Protein AF-A0A0F9XSN8-F1 (afdb_monomer)

Foldseek 3Di:
DDDDDDDDDDDDDDDDDPPPPPPPPDDDPPPDWDWFCFPPVGIDTQDDDDLFLVVLLCCQPQNDPPGGHVVVCCVPQNLNRQDDDPVSSVVVCVSSVLSVLSNVVLVVCCVVPVDDSVVSRVVLCQQCVSVVVLVSVCSVVVHDSNPPGDGD

Radius of gyration: 25.78 Å; Cα contacts (8 Å, |Δi|>4): 149; chains: 1; bounding box: 39×75×75 Å

Secondary structure (DSSP, 8-state):
----------------------TT-S--S-SSPEEE--STTSPEEEPPPPSSHHHHHHHHHT-BTTBPPHHHHHHHHTTTT--SSHHHHHHHHHHHHHHHHHHHHHHHHHHHH---HHHHHHHHHHHHTT-HHHHHHHHHHT--HHHHSPP-

Mean predicted aligned error: 11.47 Å

Solvent-accessible surface area (backbone atoms only — not comparable to full-atom values): 9335 Å² total; per-residue (Å²): 138,82,90,86,92,87,88,88,87,90,84,83,89,83,73,84,78,84,80,73,69,60,99,75,78,63,82,77,85,78,79,67,81,50,65,36,70,20,46,99,91,45,68,35,70,62,70,79,81,50,65,42,49,52,50,42,41,40,32,33,73,66,21,49,95,91,35,71,19,48,52,59,46,41,72,74,44,51,69,69,36,52,38,78,55,74,70,46,28,53,49,46,49,53,56,51,54,56,47,46,45,54,43,52,49,33,52,50,47,20,70,75,68,76,47,55,60,69,58,40,22,49,55,49,32,67,45,44,67,63,40,50,67,58,49,54,50,27,51,71,73,73,47,59,53,87,74,76,44,72,74,131

pLDDT: mean 82.53, std 19.73, range [34.22, 98.44]

Structure (mmCIF, N/CA/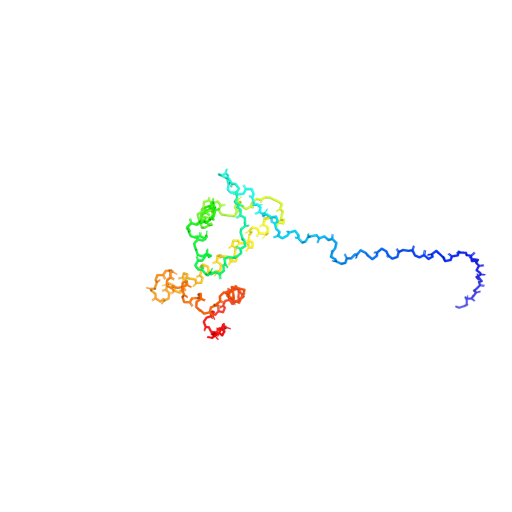C/O backbone):
data_AF-A0A0F9XSN8-F1
#
_entry.id   AF-A0A0F9XSN8-F1
#
loop_
_atom_site.group_PDB
_atom_site.id
_atom_site.type_symbol
_atom_site.label_atom_id
_atom_site.label_alt_id
_atom_site.label_comp_id
_atom_site.label_asym_id
_atom_site.label_entity_id
_atom_site.label_seq_id
_atom_site.pdbx_PDB_ins_code
_atom_site.Cartn_x
_atom_site.Cartn_y
_atom_site.Cartn_z
_atom_site.occupancy
_atom_site.B_iso_or_equiv
_atom_site.auth_seq_id
_atom_site.auth_comp_id
_atom_site.auth_asym_id
_atom_site.auth_atom_id
_atom_site.pdbx_PDB_model_num
ATOM 1 N N . THR A 1 1 ? -3.661 59.854 -38.737 1.00 43.47 1 THR A N 1
ATOM 2 C CA . THR A 1 1 ? -4.896 59.552 -39.508 1.00 43.47 1 THR A CA 1
ATOM 3 C C . THR A 1 1 ? -4.789 60.218 -40.868 1.00 43.47 1 THR A C 1
ATOM 5 O O . THR A 1 1 ? -4.143 61.261 -40.889 1.00 43.47 1 THR A O 1
ATOM 8 N N . PRO A 1 2 ? -5.369 59.700 -41.978 1.00 49.06 2 PRO A N 1
ATOM 9 C CA . PRO A 1 2 ? -6.271 58.535 -42.189 1.00 49.06 2 PRO A CA 1
ATOM 10 C C . PRO A 1 2 ? -5.622 57.457 -43.130 1.00 49.06 2 PRO A C 1
ATOM 12 O O . PRO A 1 2 ? -4.542 57.715 -43.641 1.00 49.06 2 PRO A O 1
ATOM 15 N N . ASN A 1 3 ? -6.014 56.179 -43.307 1.00 36.69 3 ASN A N 1
ATOM 16 C CA . ASN A 1 3 ? -7.279 55.435 -43.540 1.00 36.69 3 ASN A CA 1
ATOM 17 C C . ASN A 1 3 ? -7.945 55.818 -44.899 1.00 36.69 3 ASN A C 1
ATOM 19 O O . ASN A 1 3 ? -8.199 56.995 -45.103 1.00 36.69 3 ASN A O 1
ATOM 23 N N . ILE A 1 4 ? -8.194 54.944 -45.899 1.00 42.09 4 ILE A N 1
ATOM 24 C CA . ILE A 1 4 ? -9.335 53.995 -46.024 1.00 42.09 4 ILE A CA 1
ATOM 25 C C . ILE A 1 4 ? -9.316 53.289 -47.429 1.00 42.09 4 ILE A C 1
ATOM 27 O O . ILE A 1 4 ? -9.171 53.965 -48.439 1.00 42.09 4 ILE A O 1
ATOM 31 N N . THR A 1 5 ? -9.533 51.956 -47.446 1.00 41.06 5 THR A N 1
ATOM 32 C CA . THR A 1 5 ? -10.335 51.074 -48.364 1.00 41.06 5 THR A CA 1
ATOM 33 C C . THR A 1 5 ? -10.068 50.870 -49.876 1.00 41.06 5 THR A C 1
ATOM 35 O O . THR A 1 5 ? -10.154 51.803 -50.665 1.00 41.06 5 THR A O 1
ATOM 38 N N . SER A 1 6 ? -9.996 49.585 -50.299 1.00 34.22 6 SER A N 1
ATOM 39 C CA . SER A 1 6 ? -10.927 48.923 -51.265 1.00 34.22 6 SER A CA 1
ATOM 40 C C . SER A 1 6 ? -10.766 47.381 -51.322 1.00 34.22 6 SER A C 1
ATOM 42 O O . SER A 1 6 ? -9.661 46.859 -51.421 1.00 34.22 6 SER A O 1
ATOM 44 N N . THR A 1 7 ? -11.893 46.663 -51.218 1.00 38.47 7 THR A N 1
ATOM 45 C CA . THR A 1 7 ? -12.141 45.198 -51.332 1.00 38.47 7 THR A CA 1
ATOM 46 C C . THR A 1 7 ? -12.586 44.836 -52.778 1.00 38.47 7 THR A C 1
ATOM 48 O O . THR A 1 7 ? -12.593 45.742 -53.608 1.00 38.47 7 THR A O 1
ATOM 51 N N . PRO A 1 8 ? -13.159 43.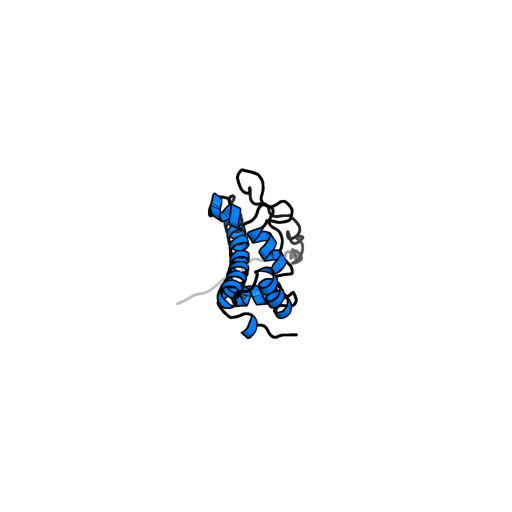651 -53.128 1.00 54.50 8 PRO A N 1
ATOM 52 C CA . PRO A 1 8 ? -12.887 42.220 -52.852 1.00 54.50 8 PRO A CA 1
ATOM 53 C C . PRO A 1 8 ? -12.811 41.362 -54.160 1.00 54.50 8 PRO A C 1
ATOM 55 O O . PRO A 1 8 ? -13.153 41.827 -55.242 1.00 54.50 8 PRO A O 1
ATOM 58 N N . THR A 1 9 ? -12.498 40.055 -54.097 1.00 37.25 9 THR A N 1
ATOM 59 C CA . THR A 1 9 ? -12.980 39.069 -55.105 1.00 37.25 9 THR A CA 1
ATOM 60 C C . THR A 1 9 ? -13.283 37.709 -54.457 1.00 37.25 9 THR A C 1
ATOM 62 O O . THR A 1 9 ? -12.477 37.150 -53.721 1.00 37.25 9 THR A O 1
ATOM 65 N N . LYS A 1 10 ? -14.506 37.230 -54.717 1.00 39.16 10 LYS A N 1
ATOM 66 C CA . LYS A 1 10 ? -15.178 35.999 -54.257 1.00 39.16 10 LYS A CA 1
ATOM 67 C C . LYS A 1 10 ? -14.610 34.730 -54.907 1.00 39.16 10 LYS A C 1
ATOM 69 O O . LYS A 1 10 ? -14.336 34.776 -56.101 1.00 39.16 10 LYS A O 1
ATOM 74 N N . SER A 1 11 ? -14.629 33.596 -54.186 1.00 42.91 11 SER A N 1
ATOM 75 C CA . SER A 1 11 ? -15.128 32.252 -54.608 1.00 42.91 11 SER A CA 1
ATOM 76 C C . SER A 1 11 ? -14.935 31.207 -53.473 1.00 42.91 11 SER A C 1
ATOM 78 O O . SER A 1 11 ? -14.168 31.476 -52.554 1.00 42.91 11 SER A O 1
ATOM 80 N N . PRO A 1 12 ? -15.576 30.019 -53.515 1.00 52.41 12 PRO A N 1
ATOM 81 C CA . PRO A 1 12 ? -16.914 29.661 -53.021 1.00 52.41 12 PRO A CA 1
ATOM 82 C C . PRO A 1 12 ? -16.882 28.843 -51.695 1.00 52.41 12 PRO A C 1
ATOM 84 O O . PRO A 1 12 ? -15.809 28.466 -51.225 1.00 52.41 12 PRO A O 1
ATOM 87 N N . PRO A 1 13 ? -18.041 28.541 -51.065 1.00 43.94 13 PRO A N 1
ATOM 88 C CA . PRO A 1 13 ? -18.093 27.764 -49.828 1.00 43.94 13 PRO A CA 1
ATOM 89 C C . PRO A 1 13 ? -17.974 26.260 -50.113 1.00 43.94 13 PRO A C 1
ATOM 91 O O . PRO A 1 13 ? -18.905 25.641 -50.625 1.00 43.94 13 PRO A O 1
ATOM 94 N N . SER A 1 14 ? -16.852 25.648 -49.733 1.00 41.81 14 SER A N 1
ATOM 95 C CA . SER A 1 14 ? -16.770 24.188 -49.633 1.00 41.81 14 SER A CA 1
ATOM 96 C C . SER A 1 14 ? -17.381 23.744 -48.312 1.00 41.81 14 SER A C 1
ATOM 98 O O . SER A 1 14 ? -16.753 23.765 -47.252 1.00 41.81 14 SER A O 1
ATOM 100 N N . SER A 1 15 ? -18.650 23.370 -48.400 1.00 42.56 15 SER A N 1
ATOM 101 C CA . SER A 1 15 ? -19.364 22.595 -47.400 1.00 42.56 15 SER A CA 1
ATOM 102 C C . SER A 1 15 ? -18.617 21.306 -47.040 1.00 42.56 15 SER A C 1
ATOM 104 O O . SER A 1 15 ? -17.987 20.667 -47.878 1.00 42.56 15 SER A O 1
A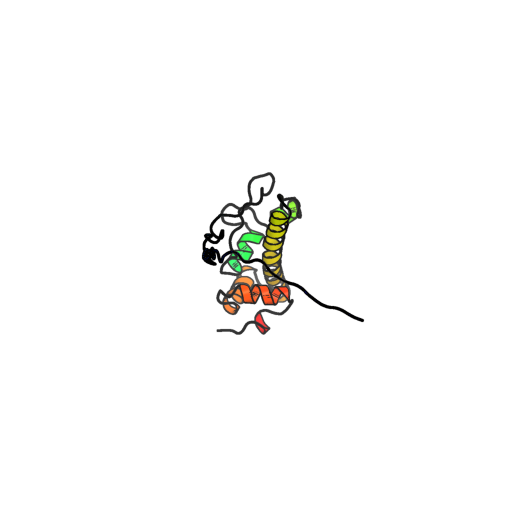TOM 106 N N . SER A 1 16 ? -18.813 20.900 -45.784 1.00 42.97 16 SER A N 1
ATOM 107 C CA . SER A 1 16 ? -18.731 19.529 -45.271 1.00 42.97 16 SER A CA 1
ATOM 108 C C . SER A 1 16 ? -17.389 18.796 -45.356 1.00 42.97 16 SER A C 1
ATOM 110 O O . SER A 1 16 ? -17.099 18.094 -46.313 1.00 42.97 16 SER A O 1
ATOM 112 N N . SER A 1 17 ? -16.698 18.754 -44.219 1.00 45.31 17 SER A N 1
ATOM 113 C CA . SER A 1 17 ? -16.713 17.527 -43.412 1.00 45.31 17 SER A CA 1
ATOM 114 C C . SER A 1 17 ? -16.129 17.837 -42.038 1.00 45.31 17 SER A C 1
ATOM 116 O O . SER A 1 17 ? -14.921 17.733 -41.812 1.00 45.31 17 SER A O 1
ATOM 118 N N . SER A 1 18 ? -16.991 18.230 -41.098 1.00 48.69 18 SER A N 1
ATOM 119 C CA . SER A 1 18 ? -16.687 18.067 -39.683 1.00 48.69 18 SER A CA 1
ATOM 120 C C . SER A 1 18 ? -16.478 16.572 -39.460 1.00 48.69 18 SER A C 1
ATOM 122 O O . SER A 1 18 ? -17.428 15.801 -39.328 1.00 48.69 18 SER A O 1
ATOM 124 N N . SER A 1 19 ? -15.215 16.138 -39.482 1.00 52.34 19 SER A N 1
ATOM 125 C CA . SER A 1 19 ? -14.842 14.807 -39.021 1.00 52.34 19 SER A CA 1
ATOM 126 C C . SER A 1 19 ? -15.118 14.771 -37.520 1.00 52.34 19 SER A C 1
ATOM 128 O O . SER A 1 19 ? -14.265 15.021 -36.671 1.00 52.34 19 SER A O 1
ATOM 130 N N . SER A 1 20 ? -16.382 14.529 -37.183 1.00 59.16 20 SER A N 1
ATOM 131 C CA . SER A 1 20 ? -16.836 14.215 -35.844 1.00 59.16 20 SER A CA 1
ATOM 132 C C . SER A 1 20 ? -16.260 12.849 -35.506 1.00 59.16 20 SER A C 1
ATOM 134 O O . SER A 1 20 ? -16.928 11.825 -35.574 1.00 59.16 20 SER A O 1
ATOM 136 N N . ARG A 1 21 ? -14.962 12.808 -35.178 1.00 56.69 21 ARG A N 1
ATOM 137 C CA . ARG A 1 21 ? -14.378 11.640 -34.529 1.00 56.69 21 ARG A CA 1
ATOM 138 C C . ARG A 1 21 ? -15.225 11.411 -33.278 1.00 56.69 21 ARG A C 1
ATOM 140 O O . ARG A 1 21 ? -15.248 12.299 -32.418 1.00 56.69 21 ARG A O 1
ATOM 147 N N . PRO A 1 22 ? -15.958 10.289 -33.169 1.00 62.53 22 PRO A N 1
ATOM 148 C CA . PRO A 1 22 ? -16.737 10.042 -31.977 1.00 62.53 22 PRO A CA 1
ATOM 149 C C . PRO A 1 22 ? -15.766 10.066 -30.801 1.00 62.53 22 PRO A C 1
ATOM 151 O O . PRO A 1 22 ? -14.695 9.459 -30.847 1.00 62.53 22 PRO A O 1
ATOM 154 N N . ARG A 1 23 ? -16.139 10.793 -29.744 1.00 58.44 23 ARG A N 1
ATOM 155 C CA . ARG A 1 23 ? -15.333 11.024 -28.528 1.00 58.44 23 ARG A CA 1
ATOM 156 C C . ARG A 1 23 ? -14.862 9.722 -27.847 1.00 58.44 23 ARG A C 1
ATOM 158 O O . ARG A 1 23 ? -14.039 9.764 -26.940 1.00 58.44 23 ARG A O 1
ATOM 165 N N . TYR A 1 24 ? -15.367 8.579 -28.316 1.00 54.31 24 TYR A N 1
ATOM 166 C CA . TYR A 1 24 ? -15.092 7.221 -27.873 1.00 54.31 24 TYR A CA 1
ATOM 167 C C . TYR A 1 24 ? -14.831 6.273 -29.063 1.00 54.31 24 TYR A C 1
ATOM 169 O O . TYR A 1 24 ? -15.501 5.259 -29.200 1.00 54.31 24 TYR A O 1
ATOM 177 N N . SER A 1 25 ? -13.893 6.589 -29.960 1.00 58.91 25 SER A N 1
ATOM 178 C CA . SER A 1 25 ? -13.509 5.672 -31.054 1.00 58.91 25 SER A CA 1
ATOM 179 C C . SER A 1 25 ? -12.359 4.725 -30.695 1.00 58.91 25 SER A C 1
ATOM 181 O O . SER A 1 25 ? -12.033 3.829 -31.468 1.00 58.91 25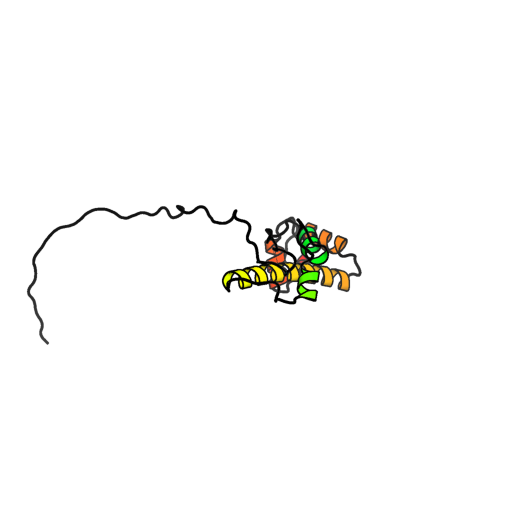 SER A O 1
ATOM 183 N N . THR A 1 26 ? -11.713 4.916 -29.544 1.00 61.12 26 THR A N 1
ATOM 184 C CA . THR A 1 26 ? -10.623 4.055 -29.081 1.00 61.12 26 THR A CA 1
ATOM 185 C C . THR A 1 26 ? -11.094 3.211 -27.899 1.00 61.12 26 THR A C 1
ATOM 187 O O . THR A 1 26 ? -11.512 3.765 -26.875 1.00 61.12 26 THR A O 1
ATOM 190 N N . PRO A 1 27 ? -11.022 1.867 -27.991 1.00 54.19 27 PRO A N 1
ATOM 191 C CA . PRO A 1 27 ? -11.179 1.011 -26.829 1.00 54.19 27 PRO A CA 1
ATOM 192 C C . PRO A 1 27 ? -10.226 1.502 -25.747 1.00 54.19 27 PRO A C 1
ATOM 194 O O . PRO A 1 27 ? -9.023 1.660 -25.974 1.00 54.19 27 PRO A O 1
ATOM 197 N N . ARG A 1 28 ? -10.765 1.805 -24.563 1.00 52.19 28 ARG A N 1
ATOM 198 C CA . ARG A 1 28 ? -9.940 2.242 -23.441 1.00 52.19 28 ARG A CA 1
ATOM 199 C C . ARG A 1 28 ? -8.937 1.112 -23.191 1.00 52.19 28 ARG A C 1
ATOM 201 O O . ARG A 1 28 ? -9.353 0.001 -22.885 1.00 52.19 28 ARG A O 1
ATOM 208 N N . HIS A 1 29 ? -7.641 1.392 -23.334 1.00 50.81 29 HIS A N 1
ATOM 209 C CA . HIS A 1 29 ? -6.520 0.448 -23.178 1.00 50.81 29 HIS A CA 1
ATOM 210 C C . HIS A 1 29 ? -6.354 -0.007 -21.702 1.00 50.81 29 HIS A C 1
ATOM 212 O O . HIS A 1 29 ? -5.296 0.131 -21.089 1.00 50.81 29 HIS A O 1
ATOM 218 N N . THR A 1 30 ? -7.443 -0.450 -21.068 1.00 52.66 30 THR A N 1
ATOM 219 C CA . THR A 1 30 ? -7.573 -0.770 -19.635 1.00 52.66 30 THR A CA 1
ATOM 220 C C . THR A 1 30 ? -7.564 -2.270 -19.361 1.00 52.66 30 THR A C 1
ATOM 222 O O . THR A 1 30 ? -7.567 -2.672 -18.192 1.00 52.66 30 THR A O 1
ATOM 225 N N . THR A 1 31 ? -7.566 -3.077 -20.421 1.00 51.25 31 THR A N 1
ATOM 226 C CA . THR A 1 31 ? -7.581 -4.544 -20.400 1.00 51.25 31 THR A CA 1
ATOM 227 C C . THR A 1 31 ? -6.227 -5.172 -20.703 1.00 51.25 31 THR A C 1
ATOM 229 O O . THR A 1 31 ? -6.035 -6.331 -20.349 1.00 51.25 31 THR A O 1
ATOM 232 N N . LEU A 1 32 ? -5.266 -4.438 -21.281 1.00 55.28 32 LEU A N 1
ATOM 233 C CA . LEU A 1 32 ? -3.926 -4.993 -21.464 1.00 55.28 32 LEU A CA 1
ATOM 234 C C . LEU A 1 32 ? -3.161 -5.008 -20.131 1.00 55.28 32 LEU A C 1
ATOM 236 O O . LEU A 1 32 ? -3.067 -3.963 -19.473 1.00 55.28 32 LEU A O 1
ATOM 240 N N . PRO A 1 33 ? -2.612 -6.165 -19.718 1.00 58.12 33 PRO A N 1
ATOM 241 C CA . PRO A 1 33 ? -1.742 -6.236 -18.556 1.00 58.12 33 PRO A CA 1
ATOM 242 C C . PRO A 1 33 ? -0.530 -5.329 -18.771 1.00 58.12 33 PRO A C 1
ATOM 244 O O . PRO A 1 33 ? 0.123 -5.377 -19.811 1.00 58.12 33 PRO A O 1
ATOM 247 N N . ARG A 1 34 ? -0.253 -4.472 -17.785 1.00 65.81 34 ARG A N 1
ATOM 248 C CA . ARG A 1 34 ? 0.976 -3.683 -17.759 1.00 65.81 34 ARG A CA 1
ATOM 249 C C . ARG A 1 34 ? 2.034 -4.520 -17.067 1.00 65.81 34 ARG A C 1
ATOM 251 O O . ARG A 1 34 ? 1.831 -4.948 -15.930 1.00 65.81 34 ARG A O 1
ATOM 258 N N . TYR A 1 35 ? 3.133 -4.743 -17.759 1.00 62.12 35 TYR A N 1
ATOM 259 C CA . TYR A 1 35 ? 4.318 -5.367 -17.203 1.00 62.12 35 TYR A CA 1
ATOM 260 C C . TYR A 1 35 ? 5.338 -4.262 -16.945 1.00 62.12 35 TYR A C 1
ATOM 262 O O . TYR A 1 35 ? 5.445 -3.329 -17.738 1.00 62.12 35 TYR A O 1
ATOM 270 N N . ALA A 1 36 ? 6.055 -4.340 -15.831 1.00 61.28 36 ALA A N 1
ATOM 271 C CA . ALA A 1 36 ? 7.422 -3.838 -15.829 1.00 61.28 36 ALA A CA 1
ATOM 272 C C . ALA A 1 36 ? 8.300 -4.991 -16.303 1.00 61.28 36 ALA A C 1
ATOM 274 O O . ALA A 1 36 ? 7.937 -6.156 -16.099 1.00 61.28 36 ALA A O 1
ATOM 275 N N . SER A 1 37 ? 9.483 -4.687 -16.836 1.00 56.97 37 SER A N 1
ATOM 276 C CA . SER A 1 37 ? 10.502 -5.715 -17.080 1.00 56.97 37 SER A CA 1
ATOM 277 C C . SER A 1 37 ? 10.892 -6.475 -15.800 1.00 56.97 37 SER A C 1
ATOM 279 O O . SER A 1 37 ? 11.573 -7.485 -15.890 1.00 56.97 37 SER A O 1
ATOM 281 N N . GLY A 1 38 ? 10.371 -6.056 -14.638 1.00 60.69 38 GLY A N 1
ATOM 282 C CA . GLY A 1 38 ? 10.420 -6.790 -13.385 1.00 60.69 38 GLY A CA 1
ATOM 283 C C . GLY A 1 38 ? 11.831 -6.844 -12.811 1.00 60.69 38 GLY A C 1
ATOM 284 O O . GLY A 1 38 ? 12.755 -6.251 -13.372 1.00 60.69 38 GLY A O 1
ATOM 285 N N . PRO A 1 39 ? 12.018 -7.512 -11.665 1.00 65.12 39 PRO A N 1
ATOM 286 C CA . PRO A 1 39 ? 13.357 -7.896 -11.236 1.00 65.12 39 PRO A CA 1
ATOM 287 C C . PRO A 1 39 ? 14.055 -8.749 -12.316 1.00 65.12 39 PRO A C 1
ATOM 289 O O . PRO A 1 39 ? 13.382 -9.365 -13.143 1.00 65.12 39 PRO A O 1
ATOM 292 N N . PRO A 1 40 ? 15.395 -8.877 -12.282 1.00 61.41 40 PRO A N 1
ATOM 293 C CA . PRO A 1 40 ? 16.148 -9.691 -13.245 1.00 61.41 40 PRO A CA 1
ATOM 294 C C . PRO A 1 40 ? 15.669 -11.150 -13.369 1.00 61.41 40 PRO A C 1
ATOM 296 O O . PRO A 1 40 ? 15.940 -11.805 -14.369 1.00 61.41 40 PRO A O 1
ATOM 299 N N . SER A 1 41 ? 14.961 -11.660 -12.356 1.00 67.31 41 SER A N 1
ATOM 300 C CA . SER A 1 41 ? 14.401 -13.013 -12.294 1.00 67.31 41 SER A CA 1
ATOM 301 C C . SER A 1 41 ? 13.114 -13.221 -13.104 1.00 67.31 41 SER A C 1
ATOM 303 O O . SER A 1 41 ? 12.681 -14.363 -13.248 1.00 67.31 41 SER A O 1
ATOM 305 N N . GLY A 1 42 ? 12.494 -12.163 -13.637 1.00 74.00 42 GLY A N 1
ATOM 306 C CA . GLY A 1 42 ? 11.319 -12.272 -14.500 1.00 74.00 42 GLY A CA 1
ATOM 307 C C . GLY A 1 42 ? 10.376 -11.065 -14.430 1.00 74.00 42 GLY A C 1
ATOM 308 O O . GLY A 1 42 ? 10.462 -10.243 -13.516 1.00 74.00 42 GLY A O 1
ATOM 309 N N . PRO A 1 43 ? 9.434 -10.950 -15.383 1.00 80.38 43 PRO A N 1
ATOM 310 C CA . PRO A 1 43 ? 8.549 -9.796 -15.479 1.00 80.38 43 PRO A CA 1
ATOM 311 C C . PRO A 1 43 ? 7.597 -9.709 -14.281 1.00 80.38 43 PRO A C 1
ATOM 313 O O . PRO A 1 43 ? 6.906 -10.668 -13.939 1.00 80.38 43 PRO A O 1
ATOM 316 N N . PHE A 1 44 ? 7.490 -8.519 -13.684 1.00 87.69 44 PHE A N 1
ATOM 317 C CA . PHE A 1 44 ? 6.503 -8.245 -12.641 1.00 87.69 44 PHE A CA 1
ATOM 318 C C . PHE A 1 44 ? 5.201 -7.764 -13.283 1.00 87.69 44 PHE A C 1
ATOM 320 O O . PHE A 1 44 ? 5.171 -6.750 -13.993 1.00 87.69 44 PHE A O 1
ATOM 327 N N . ARG A 1 45 ? 4.096 -8.465 -13.014 1.00 88.88 45 ARG A N 1
ATOM 328 C CA . ARG A 1 45 ? 2.787 -8.123 -13.581 1.00 88.88 45 ARG A CA 1
ATOM 329 C C . ARG A 1 45 ? 2.025 -7.176 -12.663 1.00 88.88 45 ARG A C 1
ATOM 331 O O . ARG A 1 45 ? 1.663 -7.540 -11.548 1.00 88.88 45 ARG A O 1
ATOM 338 N N . PHE A 1 46 ? 1.697 -5.977 -13.135 1.00 88.69 46 PHE A N 1
ATOM 339 C CA . PHE A 1 46 ? 0.904 -5.042 -12.342 1.00 88.69 46 PHE A CA 1
ATOM 340 C C . PHE A 1 46 ? -0.576 -5.434 -12.345 1.00 88.69 46 PHE A C 1
ATOM 342 O O . PHE A 1 46 ? -1.251 -5.409 -13.379 1.00 88.69 46 PHE A O 1
ATOM 349 N N . HIS A 1 47 ? -1.102 -5.755 -11.166 1.00 89.88 47 HIS A N 1
ATOM 350 C CA . HIS A 1 47 ? -2.504 -6.096 -10.960 1.00 89.88 47 HIS A CA 1
ATOM 351 C C . HIS A 1 47 ? -3.305 -4.888 -10.462 1.00 89.88 47 HIS A C 1
ATOM 353 O O . HIS A 1 47 ? -2.807 -4.013 -9.750 1.00 89.88 47 HIS A O 1
ATOM 359 N N . ARG A 1 48 ? -4.598 -4.829 -10.805 1.00 89.19 48 ARG A N 1
ATOM 360 C CA . ARG A 1 48 ? -5.498 -3.830 -10.205 1.00 89.19 48 ARG A CA 1
ATOM 361 C C . ARG A 1 48 ? -5.454 -3.931 -8.679 1.00 89.19 48 ARG A C 1
ATOM 363 O O . ARG A 1 48 ? -5.171 -5.003 -8.148 1.00 89.19 48 ARG A O 1
ATOM 370 N N . MET A 1 49 ? -5.736 -2.810 -8.014 1.00 89.56 49 MET A N 1
ATOM 371 C CA . MET A 1 49 ? -5.820 -2.761 -6.555 1.00 89.56 49 MET A CA 1
ATOM 372 C C . MET A 1 49 ? -6.722 -3.888 -6.040 1.00 89.56 49 MET A C 1
ATOM 374 O O . MET A 1 49 ? -7.778 -4.137 -6.633 1.00 89.56 49 MET A O 1
ATOM 378 N N . GLY A 1 50 ? -6.282 -4.558 -4.972 1.00 88.75 50 GLY A N 1
ATOM 379 C CA . GLY A 1 50 ? -7.085 -5.548 -4.258 1.00 88.75 50 GLY A CA 1
ATOM 380 C C . GLY A 1 50 ? -8.426 -4.964 -3.822 1.00 88.75 50 GLY A C 1
ATOM 381 O O . GLY A 1 50 ? -8.558 -3.747 -3.667 1.00 88.75 50 GLY A O 1
ATOM 382 N N . ARG A 1 51 ? -9.440 -5.821 -3.669 1.00 92.50 51 ARG A N 1
ATOM 383 C CA . ARG A 1 51 ? -10.746 -5.359 -3.167 1.00 92.50 51 ARG A CA 1
ATOM 384 C C . ARG A 1 51 ? -10.731 -5.156 -1.656 1.00 92.50 51 ARG A C 1
ATOM 386 O O . ARG A 1 51 ? -11.548 -4.389 -1.160 1.00 92.50 51 ARG A O 1
ATOM 393 N N . THR A 1 52 ? -9.798 -5.817 -0.982 1.00 97.00 52 THR A N 1
ATOM 394 C CA . THR A 1 52 ? -9.621 -5.800 0.466 1.00 97.00 52 THR A CA 1
ATOM 395 C C . THR A 1 52 ? -8.228 -5.300 0.845 1.00 97.00 52 THR A C 1
ATOM 397 O O . THR A 1 52 ? -7.291 -5.319 0.039 1.00 97.00 52 THR A O 1
ATOM 400 N N . VAL A 1 53 ? -8.080 -4.856 2.085 1.00 97.56 53 VAL A N 1
ATOM 401 C CA . VAL A 1 53 ? -6.805 -4.537 2.723 1.00 97.56 53 VAL A CA 1
ATOM 402 C C . VAL A 1 53 ? -5.964 -5.794 2.834 1.00 97.56 53 VAL A C 1
ATOM 404 O O . VAL A 1 53 ? -4.785 -5.750 2.482 1.00 97.56 53 VAL A O 1
ATOM 407 N N . LEU A 1 54 ? -6.577 -6.927 3.193 1.00 97.56 54 LEU A N 1
ATOM 408 C CA . LEU A 1 54 ? -5.881 -8.211 3.230 1.00 97.56 54 LEU A CA 1
ATOM 409 C C . LEU A 1 54 ? -5.268 -8.573 1.867 1.00 97.56 54 LEU A C 1
ATOM 411 O O . LEU A 1 54 ? -4.118 -8.994 1.802 1.00 97.56 54 LEU A O 1
ATOM 415 N N . ASP A 1 55 ? -5.981 -8.338 0.759 1.00 96.50 55 ASP A N 1
ATOM 416 C CA . ASP A 1 55 ? -5.440 -8.578 -0.583 1.00 96.50 55 ASP A CA 1
ATOM 417 C C . ASP A 1 55 ? -4.159 -7.773 -0.844 1.00 96.50 55 ASP A C 1
ATOM 419 O O . ASP A 1 55 ? -3.231 -8.287 -1.476 1.00 96.50 55 ASP A O 1
ATOM 423 N N . VAL A 1 56 ? -4.136 -6.511 -0.401 1.00 97.38 56 VAL A N 1
ATOM 424 C CA . VAL A 1 56 ? -2.995 -5.601 -0.560 1.00 97.38 56 VAL A CA 1
ATOM 425 C C . VAL A 1 56 ? -1.846 -6.009 0.355 1.00 97.38 56 VAL A C 1
ATOM 427 O O . VAL A 1 56 ? -0.703 -6.041 -0.100 1.00 97.38 56 VAL A O 1
ATOM 430 N N . TRP A 1 57 ? -2.148 -6.367 1.604 1.00 98.12 57 TRP A N 1
ATOM 431 C CA . TRP A 1 57 ? -1.183 -6.893 2.565 1.00 98.12 57 TRP A CA 1
ATOM 432 C C . TRP A 1 57 ? -0.485 -8.138 2.019 1.00 98.12 57 TRP A C 1
ATOM 434 O O . TRP A 1 57 ? 0.740 -8.162 1.915 1.00 98.12 57 TRP A O 1
ATOM 444 N N . THR A 1 58 ? -1.255 -9.133 1.565 1.00 97.38 58 THR A N 1
ATOM 445 C CA . THR A 1 58 ? -0.709 -10.365 0.985 1.00 97.38 58 THR A CA 1
ATOM 446 C C . THR A 1 58 ? 0.152 -10.078 -0.239 1.00 97.38 58 THR A C 1
ATOM 448 O O . THR A 1 58 ? 1.259 -10.601 -0.342 1.00 97.38 58 THR A O 1
ATOM 451 N N . GLU A 1 59 ? -0.311 -9.221 -1.156 1.00 96.50 59 GLU A N 1
ATOM 452 C CA . GLU A 1 59 ? 0.475 -8.844 -2.335 1.00 96.50 59 GLU A CA 1
ATOM 453 C C . GLU A 1 59 ? 1.826 -8.224 -1.951 1.00 96.50 59 GLU A C 1
ATOM 455 O O . GLU A 1 59 ? 2.846 -8.513 -2.578 1.00 96.50 59 GLU A O 1
ATOM 460 N N . TYR A 1 60 ? 1.843 -7.389 -0.914 1.00 97.31 60 TYR A N 1
ATOM 461 C CA . TYR A 1 60 ? 3.041 -6.672 -0.509 1.00 97.31 60 TYR A CA 1
ATOM 462 C C . TYR A 1 60 ? 4.020 -7.540 0.290 1.00 97.31 60 TYR A C 1
ATOM 464 O O . TYR A 1 60 ? 5.214 -7.518 -0.008 1.00 97.31 60 TYR A O 1
ATOM 472 N N . LYS A 1 61 ? 3.522 -8.311 1.265 1.00 97.75 61 LYS A N 1
ATOM 473 C CA . LYS A 1 61 ? 4.328 -9.086 2.224 1.00 97.75 61 LYS A CA 1
ATOM 474 C C . LYS A 1 61 ? 4.677 -10.495 1.754 1.00 97.75 61 LYS A C 1
ATOM 476 O O . LYS A 1 61 ? 5.776 -10.971 2.013 1.00 97.75 61 LYS A O 1
ATOM 481 N N . HIS A 1 62 ? 3.765 -11.160 1.049 1.00 96.38 62 HIS A N 1
ATOM 482 C CA . HIS A 1 62 ? 3.914 -12.573 0.670 1.00 96.38 62 HIS A CA 1
ATOM 483 C C . HIS A 1 62 ? 4.034 -12.784 -0.842 1.00 96.38 62 HIS A C 1
ATOM 485 O O . HIS A 1 62 ? 4.508 -13.825 -1.288 1.00 96.38 62 HIS A O 1
ATOM 491 N N . GLY A 1 63 ? 3.645 -11.788 -1.638 1.00 93.81 63 GLY A N 1
ATOM 492 C CA . GLY A 1 63 ? 3.504 -11.943 -3.078 1.00 93.81 63 GLY A CA 1
ATOM 493 C C . GLY A 1 63 ? 2.167 -12.584 -3.437 1.00 93.81 63 GLY A C 1
ATOM 494 O O . GLY A 1 63 ? 1.452 -13.146 -2.605 1.00 93.81 63 GLY A O 1
ATOM 495 N N . LYS A 1 64 ? 1.761 -12.433 -4.698 1.00 92.25 64 LYS A N 1
ATOM 496 C CA . LYS A 1 64 ? 0.453 -12.907 -5.166 1.00 92.25 64 LYS A CA 1
ATOM 497 C C . LYS A 1 64 ? 0.440 -13.060 -6.682 1.00 92.25 64 LYS A C 1
ATOM 499 O O . LYS A 1 64 ? 1.079 -12.287 -7.389 1.00 92.25 64 LYS A O 1
ATOM 504 N N . LYS A 1 65 ? -0.357 -14.006 -7.196 1.00 88.00 65 LYS A N 1
ATOM 505 C CA . LYS A 1 65 ? -0.588 -14.213 -8.645 1.00 88.00 65 LYS A CA 1
ATOM 506 C C . LYS A 1 65 ? 0.712 -14.405 -9.446 1.00 88.00 65 LYS A C 1
ATOM 508 O O . LYS A 1 65 ? 0.857 -13.845 -10.529 1.00 88.00 65 LYS A O 1
ATOM 513 N N . GLY A 1 66 ? 1.653 -15.168 -8.890 1.00 87.81 66 GLY A N 1
ATOM 514 C CA . GLY A 1 66 ? 2.954 -15.444 -9.510 1.00 87.81 66 GLY A CA 1
ATOM 515 C C . GLY A 1 66 ? 3.988 -14.324 -9.367 1.00 87.81 66 GLY A C 1
ATOM 516 O O . GLY A 1 66 ? 5.134 -14.527 -9.747 1.00 87.81 66 GLY A O 1
ATOM 517 N N . ASN A 1 67 ? 3.627 -13.169 -8.796 1.00 91.31 67 ASN A N 1
ATOM 518 C CA . ASN A 1 67 ? 4.606 -12.146 -8.448 1.00 91.31 67 ASN A CA 1
ATOM 519 C C . ASN A 1 67 ? 5.258 -12.454 -7.089 1.00 91.31 67 ASN A C 1
ATOM 521 O O . ASN A 1 67 ? 4.550 -12.891 -6.173 1.00 91.31 67 ASN A O 1
ATOM 525 N N . PRO A 1 68 ? 6.551 -12.125 -6.912 1.00 92.56 68 PRO A N 1
ATOM 526 C CA . PRO A 1 68 ? 7.172 -12.091 -5.592 1.00 92.56 68 PRO A CA 1
ATOM 527 C C . PRO A 1 68 ? 6.573 -10.971 -4.725 1.00 92.56 68 PRO A C 1
ATOM 529 O O . PRO A 1 68 ? 5.909 -10.057 -5.227 1.00 92.56 68 PRO A O 1
ATOM 532 N N . ALA A 1 69 ? 6.830 -11.036 -3.418 1.00 95.06 69 ALA A N 1
ATOM 533 C CA . ALA A 1 69 ? 6.465 -9.982 -2.477 1.00 95.06 69 ALA A CA 1
ATOM 534 C C . ALA A 1 69 ? 7.098 -8.645 -2.881 1.00 95.06 69 ALA A C 1
ATOM 536 O O . ALA A 1 69 ? 8.304 -8.572 -3.130 1.00 95.06 69 ALA A O 1
ATOM 537 N N . ILE A 1 70 ? 6.293 -7.580 -2.911 1.00 95.00 70 ILE A N 1
ATOM 538 C CA . ILE A 1 70 ? 6.790 -6.233 -3.225 1.00 95.00 70 ILE A CA 1
ATOM 539 C C . ILE A 1 70 ? 7.855 -5.818 -2.207 1.00 95.00 70 ILE A C 1
ATOM 541 O O . ILE A 1 70 ? 8.885 -5.283 -2.596 1.00 95.00 70 ILE A O 1
ATOM 545 N N . GLU A 1 71 ? 7.655 -6.126 -0.924 1.00 96.50 71 GLU A N 1
ATOM 546 C CA . GLU A 1 71 ? 8.633 -5.836 0.126 1.00 96.50 71 GLU A CA 1
ATOM 547 C C . GLU A 1 71 ? 9.987 -6.505 -0.130 1.00 96.50 71 GLU A C 1
ATOM 549 O O . GLU A 1 71 ? 11.031 -5.877 0.038 1.00 96.50 71 GLU A O 1
ATOM 554 N N . ALA A 1 72 ? 9.986 -7.760 -0.585 1.00 94.75 72 ALA A N 1
ATOM 555 C CA . ALA A 1 72 ? 11.222 -8.465 -0.904 1.00 94.75 72 ALA A CA 1
ATOM 556 C C . ALA A 1 72 ? 11.962 -7.797 -2.073 1.00 94.75 72 ALA A C 1
ATOM 558 O O . ALA A 1 72 ? 13.182 -7.646 -2.011 1.00 94.75 72 ALA A O 1
ATOM 559 N N . LEU A 1 73 ? 11.228 -7.344 -3.096 1.00 93.25 73 LEU A N 1
ATOM 560 C CA . LEU A 1 73 ? 11.801 -6.609 -4.226 1.00 93.25 73 LEU A CA 1
ATOM 561 C C . LEU A 1 73 ? 12.379 -5.258 -3.810 1.00 93.25 73 LEU A C 1
ATOM 563 O O . LEU A 1 73 ? 13.496 -4.928 -4.200 1.00 93.25 73 LEU A O 1
ATOM 567 N N . GLU A 1 74 ? 11.644 -4.498 -2.998 1.00 94.38 74 GLU A N 1
ATOM 568 C CA . GLU A 1 74 ? 12.107 -3.216 -2.465 1.00 94.38 74 GLU A CA 1
ATOM 569 C C . GLU A 1 74 ? 13.341 -3.393 -1.579 1.00 94.38 74 GLU A C 1
ATOM 571 O O . GLU A 1 74 ? 14.285 -2.616 -1.675 1.00 94.38 74 GLU A O 1
ATOM 576 N N . ARG A 1 75 ? 13.393 -4.446 -0.761 1.00 94.81 75 ARG A N 1
ATOM 577 C CA . ARG A 1 75 ? 14.562 -4.735 0.076 1.00 94.81 75 ARG A CA 1
ATOM 578 C C . ARG A 1 75 ? 15.785 -5.132 -0.747 1.00 94.81 75 ARG A C 1
ATOM 580 O O . ARG A 1 75 ? 16.895 -4.738 -0.411 1.00 94.81 75 ARG A O 1
ATOM 587 N N . GLN A 1 76 ? 15.598 -5.936 -1.792 1.00 93.50 76 GLN A N 1
ATOM 588 C CA . GLN A 1 76 ? 16.707 -6.482 -2.575 1.00 93.50 76 GLN A CA 1
ATOM 589 C C . GLN A 1 76 ? 17.242 -5.497 -3.620 1.00 93.50 76 GLN A C 1
ATOM 591 O O . GLN A 1 76 ? 18.446 -5.443 -3.854 1.00 93.50 76 GLN A O 1
ATOM 596 N N . TYR A 1 77 ? 16.357 -4.736 -4.262 1.00 90.69 77 TYR A N 1
ATOM 597 C CA . TYR A 1 77 ? 16.693 -3.914 -5.426 1.00 90.69 77 TYR A CA 1
ATOM 598 C C . TYR A 1 77 ? 16.339 -2.434 -5.249 1.00 90.69 77 TYR A C 1
ATOM 600 O O . TYR A 1 77 ? 16.519 -1.657 -6.189 1.00 90.69 77 TYR A O 1
ATOM 608 N N . ALA A 1 78 ? 15.807 -2.027 -4.090 1.00 90.44 78 ALA A N 1
ATOM 609 C CA . ALA A 1 78 ? 15.239 -0.697 -3.878 1.00 90.44 78 ALA A CA 1
ATOM 610 C C . ALA A 1 78 ? 14.233 -0.352 -4.990 1.00 90.44 78 ALA A C 1
ATOM 612 O O . ALA A 1 78 ? 13.328 -1.127 -5.292 1.00 90.44 78 ALA A O 1
ATOM 613 N N . THR A 1 79 ? 14.405 0.790 -5.651 1.00 90.06 79 THR A N 1
ATOM 614 C CA . THR A 1 79 ? 13.586 1.194 -6.800 1.00 90.06 79 THR A CA 1
ATOM 615 C C . THR A 1 79 ? 14.102 0.643 -8.134 1.00 90.06 79 THR A C 1
ATOM 617 O O . THR A 1 79 ? 13.424 0.796 -9.148 1.00 90.06 79 THR A O 1
ATOM 620 N N . GLY A 1 80 ? 15.268 -0.012 -8.157 1.00 88.0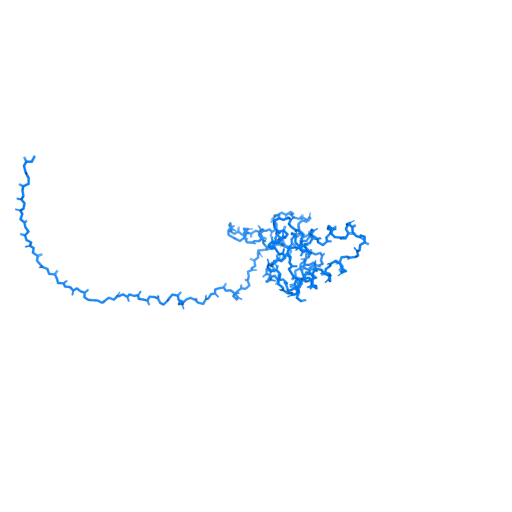6 80 GLY A N 1
ATOM 621 C CA . GLY A 1 80 ? 15.985 -0.412 -9.373 1.00 88.06 80 GLY A CA 1
ATOM 622 C C . GLY A 1 80 ? 15.296 -1.495 -10.206 1.00 88.06 80 GLY A C 1
ATOM 623 O O . GLY A 1 80 ? 15.523 -1.573 -11.408 1.00 88.06 80 GLY A O 1
ATOM 624 N N . TRP A 1 81 ? 14.398 -2.287 -9.614 1.00 88.69 81 TRP A N 1
ATOM 625 C CA . TRP A 1 81 ? 13.581 -3.269 -10.345 1.00 88.69 81 TRP A CA 1
ATOM 626 C C . TRP A 1 81 ? 12.416 -2.625 -11.123 1.00 88.69 81 TRP A C 1
ATOM 628 O O . TRP A 1 81 ? 11.743 -3.280 -11.923 1.00 88.69 81 TRP A O 1
ATOM 638 N N . ARG A 1 82 ? 12.162 -1.329 -10.906 1.00 90.00 82 ARG A N 1
ATOM 639 C CA . ARG A 1 82 ? 11.133 -0.545 -11.597 1.00 90.00 82 ARG A CA 1
ATOM 640 C C . ARG A 1 82 ? 11.743 0.080 -12.854 1.00 90.00 82 ARG A C 1
ATOM 642 O O . ARG A 1 82 ? 12.095 1.254 -12.861 1.00 90.00 82 ARG A O 1
ATOM 649 N N . THR A 1 83 ? 11.889 -0.713 -13.906 1.00 84.50 83 THR A N 1
ATOM 650 C CA . THR A 1 83 ? 12.577 -0.328 -15.151 1.00 84.50 83 THR A CA 1
ATOM 651 C C . THR A 1 83 ? 11.603 0.021 -16.286 1.00 84.50 83 THR A C 1
ATOM 653 O O . THR A 1 83 ? 10.391 -0.173 -16.167 1.00 84.50 83 THR A O 1
ATOM 656 N N . GLY A 1 84 ? 12.135 0.564 -17.389 1.00 85.12 84 GLY A N 1
ATOM 657 C CA . GLY A 1 84 ? 11.381 0.932 -18.593 1.00 85.12 84 GLY A CA 1
ATOM 658 C C . GLY A 1 84 ? 11.457 2.426 -18.918 1.00 85.12 84 GLY A C 1
ATOM 659 O O . GLY A 1 84 ? 12.354 3.142 -18.478 1.00 85.12 84 GLY A O 1
ATOM 660 N N . THR A 1 85 ? 10.498 2.911 -19.698 1.00 87.88 85 THR A N 1
ATOM 661 C CA . THR A 1 85 ? 10.316 4.337 -19.990 1.00 87.88 85 THR A CA 1
ATOM 662 C C . THR A 1 85 ? 9.960 5.126 -18.726 1.00 87.88 85 THR A C 1
ATOM 664 O O . THR A 1 85 ? 9.384 4.591 -17.777 1.00 87.88 85 THR A O 1
ATOM 667 N N . LEU A 1 86 ? 10.178 6.447 -18.730 1.00 87.94 86 LEU A N 1
ATOM 668 C CA . LEU A 1 86 ? 9.801 7.330 -17.612 1.00 87.94 86 LEU A CA 1
ATOM 669 C C . LEU A 1 86 ? 8.335 7.145 -17.168 1.00 87.94 86 LEU A C 1
ATOM 671 O O . LEU A 1 86 ? 8.011 7.196 -15.980 1.00 87.94 86 LEU A O 1
ATOM 675 N N . ARG A 1 87 ? 7.432 6.901 -18.126 1.00 87.12 87 ARG A N 1
ATOM 676 C CA . ARG A 1 87 ? 6.009 6.655 -17.860 1.00 87.12 87 ARG A CA 1
ATOM 677 C C . ARG A 1 87 ? 5.782 5.346 -17.102 1.00 87.12 87 ARG A C 1
ATOM 679 O O . ARG A 1 87 ? 4.937 5.311 -16.207 1.00 87.12 87 ARG A O 1
ATOM 686 N N . GLU A 1 88 ? 6.504 4.291 -17.459 1.00 86.38 88 GLU A N 1
ATOM 687 C CA . GLU A 1 88 ? 6.429 2.980 -16.806 1.00 86.38 88 GLU A CA 1
ATOM 688 C C . GLU A 1 88 ? 7.027 3.035 -15.403 1.00 86.38 88 GLU A C 1
ATOM 690 O O . GLU A 1 88 ? 6.373 2.600 -14.456 1.00 86.38 88 GLU A O 1
ATOM 695 N N . ILE A 1 89 ? 8.176 3.696 -15.242 1.00 88.75 89 ILE A N 1
ATOM 696 C CA . ILE A 1 89 ? 8.815 3.924 -13.938 1.00 88.75 89 ILE A CA 1
ATOM 697 C C . ILE A 1 89 ? 7.873 4.693 -12.999 1.00 88.75 89 ILE A C 1
ATOM 699 O O . ILE A 1 89 ? 7.678 4.306 -11.841 1.00 88.75 89 ILE A O 1
ATOM 703 N N . LYS A 1 90 ? 7.226 5.761 -13.493 1.00 90.81 90 LYS A N 1
ATOM 704 C CA . LYS A 1 90 ? 6.242 6.536 -12.717 1.00 90.81 90 LYS A CA 1
ATOM 705 C C . LYS A 1 90 ? 5.038 5.684 -12.322 1.00 90.81 90 LYS A C 1
ATOM 707 O O . LYS A 1 90 ? 4.559 5.773 -11.190 1.00 90.81 90 LYS A O 1
ATOM 712 N N . TYR A 1 91 ? 4.540 4.862 -13.243 1.00 90.44 91 TYR A N 1
ATOM 713 C CA . TYR A 1 91 ? 3.428 3.960 -12.968 1.00 90.44 91 TYR A CA 1
ATOM 714 C C . TYR A 1 91 ? 3.794 2.925 -11.896 1.00 90.44 91 TYR A C 1
ATOM 716 O O . TYR A 1 91 ? 3.047 2.784 -10.929 1.00 90.44 91 TYR A O 1
ATOM 724 N N . ALA A 1 92 ? 4.949 2.269 -12.030 1.00 91.19 92 ALA A N 1
ATOM 725 C CA . ALA A 1 92 ? 5.469 1.293 -11.076 1.00 91.19 92 ALA A CA 1
ATOM 726 C C . ALA A 1 92 ? 5.670 1.913 -9.686 1.00 91.19 92 ALA A C 1
ATOM 728 O O . ALA A 1 92 ? 5.228 1.366 -8.679 1.00 91.19 92 ALA A O 1
ATOM 729 N N . SER A 1 93 ? 6.245 3.112 -9.625 1.00 92.75 93 SER A N 1
ATOM 730 C CA . SER A 1 93 ? 6.464 3.810 -8.357 1.00 92.75 93 SER A CA 1
ATOM 731 C C . SER A 1 93 ? 5.153 4.198 -7.672 1.00 92.75 93 SER A C 1
ATOM 733 O O . SER A 1 93 ? 5.004 3.989 -6.471 1.00 92.75 93 SER A O 1
ATOM 735 N N . ASN A 1 94 ? 4.155 4.688 -8.419 1.00 94.06 94 ASN A N 1
ATOM 736 C CA . ASN A 1 94 ? 2.828 4.941 -7.852 1.00 94.06 94 ASN A CA 1
ATOM 737 C C . ASN A 1 94 ? 2.132 3.638 -7.419 1.00 94.06 94 ASN A C 1
ATOM 739 O O . ASN A 1 94 ? 1.443 3.618 -6.403 1.00 94.06 94 ASN A O 1
ATOM 743 N N . TYR A 1 95 ? 2.306 2.551 -8.172 1.00 94.12 95 TYR A N 1
ATOM 744 C CA . TYR A 1 95 ? 1.745 1.244 -7.840 1.00 94.12 95 TYR A CA 1
ATOM 745 C C . TYR A 1 95 ? 2.228 0.740 -6.478 1.00 94.12 95 TYR A C 1
ATOM 747 O O . TYR A 1 95 ? 1.403 0.345 -5.650 1.00 94.12 95 TYR A O 1
ATOM 755 N N . VAL A 1 96 ? 3.547 0.775 -6.265 1.00 95.19 96 VAL A N 1
ATOM 756 C CA . VAL A 1 96 ? 4.191 0.355 -5.016 1.00 95.19 96 VAL A CA 1
ATOM 757 C C . VAL A 1 96 ? 3.842 1.326 -3.894 1.00 95.19 96 VAL A C 1
ATOM 759 O O . VAL A 1 96 ? 3.331 0.900 -2.863 1.00 95.19 96 VAL A O 1
ATOM 762 N N . GLY A 1 97 ? 3.999 2.634 -4.120 1.00 96.12 97 GLY A N 1
ATOM 763 C CA . GLY A 1 97 ? 3.792 3.649 -3.085 1.00 96.12 97 GLY A CA 1
ATOM 764 C C . GLY A 1 97 ? 2.365 3.693 -2.529 1.00 96.12 97 GLY A C 1
ATOM 765 O O . GLY A 1 97 ? 2.171 3.928 -1.339 1.00 96.12 97 GLY A O 1
ATOM 766 N N . VAL A 1 98 ? 1.342 3.432 -3.352 1.00 95.94 98 VAL A N 1
ATOM 767 C CA . VAL A 1 98 ? -0.042 3.353 -2.847 1.00 95.94 98 VAL A CA 1
ATOM 768 C C . VAL A 1 98 ? -0.244 2.135 -1.951 1.00 95.94 98 VAL A C 1
ATOM 770 O O . VAL A 1 98 ? -0.886 2.258 -0.912 1.00 95.94 98 VAL A O 1
ATOM 773 N N . ARG A 1 99 ? 0.296 0.974 -2.333 1.00 97.31 99 ARG A N 1
ATOM 774 C CA . ARG A 1 99 ? 0.183 -0.256 -1.536 1.00 97.31 99 ARG A CA 1
ATOM 775 C C . ARG A 1 99 ? 0.956 -0.144 -0.235 1.00 97.31 99 ARG A C 1
ATOM 777 O O . ARG A 1 99 ? 0.417 -0.482 0.810 1.00 97.31 99 ARG A O 1
ATOM 784 N N . GLN A 1 100 ? 2.154 0.426 -0.297 1.00 97.44 100 GLN A N 1
ATOM 785 C CA . GLN A 1 100 ? 2.973 0.691 0.875 1.00 97.44 100 GLN A CA 1
ATOM 786 C C . GLN A 1 100 ? 2.237 1.572 1.889 1.00 97.44 100 GLN A C 1
ATOM 788 O O . GLN A 1 100 ? 2.220 1.246 3.063 1.00 97.44 100 GLN A O 1
ATOM 793 N N . LYS A 1 101 ? 1.537 2.633 1.463 1.00 97.69 101 LYS A N 1
ATOM 794 C CA . LYS A 1 101 ? 0.741 3.457 2.395 1.00 97.69 101 LYS A CA 1
ATOM 795 C C . LYS A 1 101 ? -0.343 2.666 3.137 1.00 97.69 101 LYS A C 1
ATOM 797 O O . LYS A 1 101 ? -0.593 2.942 4.304 1.00 97.69 101 LYS A O 1
ATOM 802 N N . VAL A 1 102 ? -0.987 1.709 2.469 1.00 97.94 102 VAL A N 1
ATOM 803 C CA . VAL A 1 102 ? -1.984 0.832 3.105 1.00 97.94 102 VAL A CA 1
ATOM 804 C C . VAL A 1 102 ? -1.305 -0.116 4.096 1.00 97.94 102 VAL A C 1
ATOM 806 O O . VAL A 1 102 ? -1.758 -0.228 5.228 1.00 97.94 102 VAL A O 1
ATOM 809 N N . VAL A 1 103 ? -0.196 -0.741 3.694 1.00 98.12 103 VAL A N 1
ATOM 810 C CA . VAL A 1 103 ? 0.590 -1.660 4.537 1.00 98.12 103 VAL A CA 1
ATOM 811 C C . VAL A 1 103 ? 1.135 -0.956 5.773 1.00 98.12 103 VAL A C 1
ATOM 813 O O . VAL A 1 103 ? 0.920 -1.442 6.875 1.00 98.12 103 VAL A O 1
ATOM 816 N N . ASN A 1 104 ? 1.730 0.225 5.616 1.00 98.25 104 ASN A N 1
ATOM 817 C CA . ASN A 1 104 ? 2.226 1.022 6.734 1.00 98.25 104 ASN A CA 1
ATOM 818 C C . ASN A 1 104 ? 1.109 1.337 7.735 1.00 98.25 104 ASN A C 1
ATOM 820 O O . ASN A 1 104 ? 1.357 1.345 8.934 1.00 98.25 104 ASN A O 1
ATOM 824 N N . LYS A 1 105 ? -0.129 1.573 7.268 1.00 98.38 105 LYS A N 1
ATOM 825 C CA . LYS A 1 105 ? -1.256 1.801 8.180 1.00 98.38 105 LYS A CA 1
ATOM 826 C C . LYS A 1 105 ? -1.642 0.536 8.949 1.00 98.38 105 LYS A C 1
ATOM 828 O O . LYS A 1 105 ? -1.982 0.630 10.122 1.00 98.38 105 LYS A O 1
ATOM 833 N N . VAL A 1 106 ? -1.578 -0.636 8.316 1.00 98.44 106 VAL A N 1
ATOM 834 C CA . VAL A 1 106 ? -1.766 -1.923 9.009 1.00 98.44 106 VAL A CA 1
ATOM 835 C C . VAL A 1 106 ? -0.685 -2.106 10.076 1.00 98.44 106 VAL A C 1
ATOM 837 O O . VAL A 1 106 ? -1.014 -2.392 11.221 1.00 98.44 106 VAL A O 1
ATOM 840 N N . GLU A 1 107 ? 0.583 -1.869 9.734 1.00 98.38 107 GLU A N 1
ATOM 841 C CA . GLU A 1 107 ? 1.704 -1.966 10.679 1.00 98.38 107 GLU A CA 1
ATOM 842 C C . GLU A 1 107 ? 1.577 -0.977 11.842 1.00 98.38 107 GLU A C 1
ATOM 844 O O . GLU A 1 107 ? 1.830 -1.346 12.985 1.00 98.38 107 GLU A O 1
ATOM 849 N N . GLU A 1 108 ? 1.135 0.254 11.576 1.00 98.00 108 GLU A N 1
ATOM 850 C CA . GLU A 1 108 ? 0.854 1.263 12.602 1.00 98.00 108 GLU A CA 1
ATOM 851 C C . GLU A 1 108 ? -0.213 0.776 13.593 1.00 98.00 108 GLU A C 1
ATOM 853 O O . GLU A 1 108 ? -0.031 0.897 14.803 1.00 98.00 108 GLU A O 1
ATOM 858 N N . ILE A 1 109 ? -1.306 0.181 13.101 1.00 97.81 109 ILE A N 1
ATOM 859 C CA . ILE A 1 109 ? -2.359 -0.391 13.952 1.00 97.81 109 ILE A CA 1
ATOM 860 C C . ILE A 1 109 ? -1.802 -1.558 14.774 1.00 97.81 109 ILE A C 1
ATOM 862 O O . ILE A 1 109 ? -2.026 -1.610 15.982 1.00 97.81 109 ILE A O 1
ATOM 866 N N . CYS A 1 110 ? -1.047 -2.467 14.150 1.00 98.19 110 CYS A N 1
ATOM 867 C CA . CYS A 1 110 ? -0.402 -3.580 14.846 1.00 98.19 110 CYS A CA 1
ATOM 868 C C . CYS A 1 110 ? 0.513 -3.093 15.972 1.00 98.19 110 CYS A C 1
ATOM 870 O O . CYS A 1 110 ? 0.434 -3.605 17.086 1.00 98.19 110 CYS A O 1
ATOM 872 N N . ALA A 1 111 ? 1.344 -2.083 15.705 1.00 98.06 111 ALA A N 1
ATOM 873 C CA . ALA A 1 111 ? 2.254 -1.513 16.691 1.00 98.06 111 ALA A CA 1
ATOM 874 C C . ALA A 1 111 ? 1.511 -0.793 17.828 1.00 98.06 111 ALA A C 1
ATOM 876 O O . ALA A 1 111 ? 1.905 -0.907 18.985 1.00 98.06 111 ALA A O 1
ATOM 877 N N . ARG A 1 112 ? 0.428 -0.071 17.511 1.00 97.06 112 ARG A N 1
ATOM 878 C CA . ARG A 1 112 ? -0.374 0.683 18.486 1.00 97.06 112 ARG A CA 1
ATOM 879 C C . ARG A 1 112 ? -1.211 -0.220 19.391 1.00 97.06 112 ARG A C 1
ATOM 881 O O . ARG A 1 112 ? -1.365 0.079 20.569 1.00 97.06 112 ARG A O 1
ATOM 888 N N . GLU A 1 113 ? -1.788 -1.282 18.837 1.00 96.75 113 GLU A N 1
ATOM 889 C CA . GLU A 1 113 ? -2.809 -2.097 19.512 1.00 96.75 113 GLU A CA 1
ATOM 890 C C . GLU A 1 113 ? -2.303 -3.487 19.923 1.00 96.75 113 GLU A C 1
ATOM 892 O O . GLU A 1 113 ? -3.012 -4.209 20.619 1.00 96.75 113 GLU A O 1
ATOM 897 N N . GLY A 1 114 ? -1.096 -3.883 19.506 1.00 97.50 114 GLY A N 1
ATOM 898 C CA . GLY A 1 114 ? -0.526 -5.196 19.821 1.00 97.50 114 GLY A CA 1
ATOM 899 C C . GLY A 1 114 ? -1.261 -6.361 19.152 1.00 97.50 114 GLY A C 1
ATOM 900 O O . GLY A 1 114 ? -1.260 -7.473 19.675 1.00 97.50 114 GLY A O 1
ATOM 901 N N . ILE A 1 115 ? -1.918 -6.110 18.017 1.00 98.19 115 ILE A N 1
ATOM 902 C CA . ILE A 1 115 ? -2.720 -7.104 17.291 1.00 98.19 115 ILE A CA 1
ATOM 903 C C . ILE A 1 115 ? -1.996 -7.641 16.056 1.00 98.19 115 ILE A C 1
ATOM 905 O O . ILE A 1 115 ? -1.140 -6.975 15.471 1.00 98.19 115 ILE A O 1
ATOM 909 N N . ALA A 1 116 ? -2.385 -8.840 15.623 1.00 98.00 116 ALA A N 1
ATOM 910 C CA . ALA A 1 116 ? -1.854 -9.455 14.412 1.00 98.00 116 ALA A CA 1
ATOM 911 C C . ALA A 1 116 ? -2.260 -8.675 13.139 1.00 98.00 116 ALA A C 1
ATOM 913 O O . ALA A 1 116 ? -3.340 -8.072 13.106 1.00 98.00 116 ALA A O 1
ATOM 914 N N . PRO A 1 117 ? -1.446 -8.706 12.068 1.00 98.00 117 PRO A N 1
ATOM 915 C CA . PRO A 1 117 ? -1.761 -8.017 10.816 1.00 98.00 117 PRO A CA 1
ATOM 916 C C . PRO A 1 117 ? -3.088 -8.429 10.186 1.00 98.00 117 PRO A C 1
ATOM 918 O O . PRO A 1 117 ? -3.790 -7.588 9.631 1.00 98.00 117 PRO A O 1
ATOM 921 N N . GLU A 1 118 ? -3.466 -9.700 10.296 1.00 97.94 118 GLU A N 1
ATOM 922 C CA . GLU A 1 118 ? -4.720 -10.235 9.765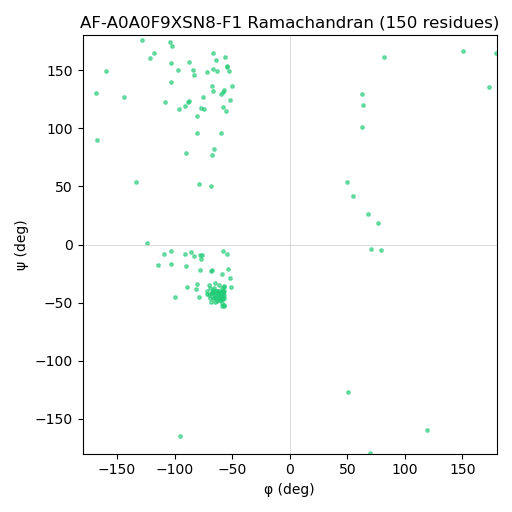 1.00 97.94 118 GLU A CA 1
ATOM 923 C C . GLU A 1 118 ? -5.930 -9.606 10.464 1.00 97.94 118 GLU A C 1
ATOM 925 O O . GLU A 1 118 ? -6.913 -9.249 9.812 1.00 97.94 118 GLU A O 1
ATOM 930 N N . GLU A 1 119 ? -5.835 -9.405 11.780 1.00 98.25 119 GLU A N 1
ATOM 931 C CA . GLU A 1 119 ? -6.855 -8.730 12.582 1.00 98.25 119 GLU A CA 1
ATOM 932 C C . GLU A 1 119 ? -6.958 -7.246 12.201 1.00 98.25 119 GLU A C 1
ATOM 934 O O . GLU A 1 119 ? -8.056 -6.737 11.971 1.00 98.25 119 GLU A O 1
ATOM 939 N N . ALA A 1 120 ? -5.822 -6.554 12.072 1.00 98.19 120 ALA A N 1
ATOM 940 C CA . ALA A 1 120 ? -5.788 -5.158 11.636 1.00 98.19 120 ALA A CA 1
ATOM 941 C C . ALA A 1 120 ? -6.363 -4.983 10.216 1.00 98.19 120 ALA A C 1
ATOM 943 O O . ALA A 1 120 ? -7.147 -4.061 9.970 1.00 98.19 120 ALA A O 1
ATOM 944 N N . CYS A 1 121 ? -6.037 -5.899 9.296 1.00 98.19 121 CYS A N 1
ATOM 945 C CA . CYS A 1 121 ? -6.629 -5.947 7.960 1.00 98.19 121 CYS A CA 1
ATOM 946 C C . CYS A 1 121 ? -8.146 -6.128 8.039 1.00 98.19 121 CYS A C 1
ATOM 948 O O . CYS A 1 121 ? -8.863 -5.352 7.412 1.00 98.19 121 CYS A O 1
ATOM 950 N N . ARG A 1 122 ? -8.637 -7.084 8.845 1.00 98.06 122 ARG A N 1
ATOM 951 C CA . ARG A 1 122 ? -10.078 -7.339 9.002 1.00 98.06 122 ARG A CA 1
ATOM 952 C C . ARG A 1 122 ? -10.824 -6.095 9.482 1.00 98.06 122 ARG A C 1
ATOM 954 O O . ARG A 1 122 ? -11.822 -5.723 8.876 1.00 98.06 122 ARG A O 1
ATOM 961 N N . ARG A 1 123 ? -10.315 -5.405 10.508 1.00 97.50 123 ARG A N 1
ATOM 962 C CA . ARG A 1 123 ? -10.936 -4.175 11.039 1.00 97.50 123 ARG A CA 1
ATOM 963 C C . ARG A 1 123 ? -11.006 -3.061 9.998 1.00 97.50 123 ARG A C 1
ATOM 965 O O . ARG A 1 123 ? -12.024 -2.374 9.889 1.00 97.50 123 ARG A O 1
ATOM 972 N N . LEU A 1 124 ? -9.931 -2.862 9.234 1.00 97.00 124 LEU A N 1
ATOM 973 C CA . LEU A 1 124 ? -9.938 -1.884 8.148 1.00 97.00 124 LEU A CA 1
ATOM 974 C C . LEU A 1 124 ? -10.891 -2.303 7.026 1.00 97.00 124 LEU A C 1
ATOM 976 O O . LEU A 1 124 ? -11.606 -1.453 6.505 1.00 97.00 124 LEU A O 1
ATOM 980 N N . ASP A 1 125 ? -10.937 -3.584 6.672 1.00 97.25 125 ASP A N 1
ATOM 981 C CA . ASP A 1 125 ? -11.854 -4.105 5.660 1.00 97.25 125 ASP A CA 1
ATOM 982 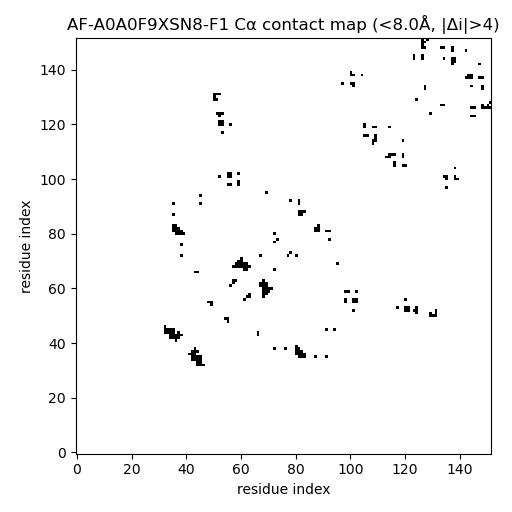C C . ASP A 1 125 ? -13.320 -3.912 6.060 1.00 97.25 125 ASP A C 1
ATOM 984 O O . ASP A 1 125 ? -14.098 -3.405 5.253 1.00 97.25 125 ASP A O 1
ATOM 988 N N . GLU A 1 126 ? -13.683 -4.208 7.311 1.00 96.44 126 GLU A N 1
ATOM 989 C CA . GLU A 1 126 ? -15.016 -3.943 7.874 1.00 96.44 126 GLU A CA 1
ATOM 990 C C . GLU A 1 126 ? -15.365 -2.449 7.817 1.00 96.44 126 GLU A C 1
ATOM 992 O O . GLU A 1 126 ? -16.468 -2.063 7.429 1.00 96.44 126 GLU A O 1
ATOM 997 N N . ARG A 1 127 ? -14.411 -1.575 8.162 1.00 95.44 127 ARG A N 1
ATOM 998 C CA . ARG A 1 127 ? -14.604 -0.121 8.104 1.00 95.44 127 ARG A CA 1
ATOM 999 C C . ARG A 1 127 ? -14.803 0.381 6.671 1.00 95.44 127 ARG A C 1
ATOM 1001 O O . ARG A 1 127 ? -15.625 1.265 6.410 1.00 95.44 127 ARG A O 1
ATOM 1008 N N . VAL A 1 128 ? -13.997 -0.125 5.748 1.00 94.50 128 VAL A N 1
ATOM 1009 C CA . VAL A 1 128 ? -13.923 0.350 4.366 1.00 94.50 128 VAL A CA 1
ATOM 1010 C C . VAL A 1 128 ? -15.055 -0.229 3.521 1.00 94.50 128 VAL A C 1
ATOM 1012 O O . VAL A 1 128 ? -15.561 0.475 2.644 1.00 94.50 128 VAL A O 1
ATOM 1015 N N . ASP A 1 129 ? -15.485 -1.461 3.796 1.00 93.44 129 ASP A N 1
ATOM 1016 C CA . ASP A 1 129 ? -16.542 -2.180 3.075 1.00 93.44 129 ASP A CA 1
ATOM 1017 C C . ASP A 1 129 ? -16.313 -2.149 1.549 1.00 93.44 129 ASP A C 1
ATOM 1019 O O . ASP A 1 129 ? -17.097 -1.621 0.758 1.00 93.44 129 ASP A O 1
ATOM 1023 N N . GLY A 1 130 ? -15.116 -2.570 1.125 1.00 91.25 130 GLY A N 1
ATOM 1024 C CA . GLY A 1 130 ? -14.705 -2.596 -0.286 1.00 91.25 130 GLY A CA 1
ATOM 1025 C C . GLY A 1 130 ? -14.451 -1.227 -0.941 1.00 91.25 130 GLY A C 1
ATOM 1026 O O . GLY A 1 130 ? -13.982 -1.163 -2.082 1.00 91.25 130 GLY A O 1
ATOM 1027 N N . ARG A 1 131 ? -14.683 -0.104 -0.245 1.00 94.06 131 ARG A N 1
ATOM 1028 C CA . ARG A 1 131 ? -14.419 1.266 -0.735 1.00 94.06 131 ARG A CA 1
ATOM 1029 C C . ARG A 1 131 ? -12.937 1.651 -0.638 1.00 94.06 131 ARG A C 1
ATOM 1031 O O . ARG A 1 131 ? -12.598 2.719 -0.131 1.00 94.06 131 ARG A O 1
ATOM 1038 N N . MET A 1 132 ? -12.036 0.823 -1.172 1.00 95.62 132 MET A N 1
ATOM 1039 C CA . MET A 1 132 ? -10.575 0.989 -1.050 1.00 95.62 132 MET A CA 1
ATOM 1040 C C . MET A 1 132 ? -10.050 2.380 -1.447 1.00 95.62 132 MET A C 1
ATOM 1042 O O . MET A 1 132 ? -9.048 2.838 -0.909 1.00 95.62 132 MET A O 1
ATOM 1046 N N . GLN A 1 133 ? -10.721 3.093 -2.357 1.00 94.94 133 GLN A N 1
ATOM 1047 C CA . GLN A 1 133 ? -10.337 4.466 -2.719 1.00 94.94 133 GLN A CA 1
ATOM 1048 C C . GLN A 1 133 ? -10.487 5.467 -1.562 1.00 94.94 133 GLN A C 1
ATOM 1050 O O . GLN A 1 133 ? -9.676 6.387 -1.453 1.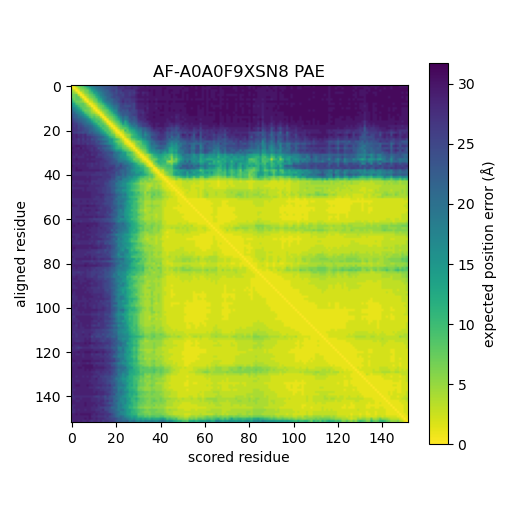00 94.94 133 GLN A O 1
ATOM 1055 N N . MET A 1 134 ? -11.471 5.272 -0.679 1.00 96.38 134 MET A N 1
ATOM 1056 C CA . MET A 1 134 ? -11.634 6.081 0.534 1.00 96.38 134 MET A CA 1
ATOM 1057 C C . MET A 1 134 ? -10.465 5.845 1.487 1.00 96.38 134 MET A C 1
ATOM 1059 O O . MET A 1 134 ? -9.847 6.806 1.935 1.00 96.38 134 MET A O 1
ATOM 1063 N N . LEU A 1 135 ? -10.093 4.575 1.703 1.00 96.81 135 LEU A N 1
ATOM 1064 C CA . LEU A 1 135 ? -8.925 4.215 2.508 1.00 96.81 135 LEU A CA 1
ATOM 1065 C C . LEU A 1 135 ? -7.654 4.857 1.962 1.00 96.81 135 LEU A C 1
ATOM 1067 O O . LEU A 1 135 ? -6.947 5.538 2.694 1.00 96.81 135 LEU A O 1
ATOM 1071 N N . ILE A 1 136 ? -7.393 4.684 0.663 1.00 96.25 136 ILE A N 1
ATOM 1072 C CA . ILE A 1 136 ? -6.215 5.249 -0.007 1.00 96.25 136 ILE A CA 1
ATOM 1073 C C . ILE A 1 136 ? -6.172 6.770 0.155 1.00 96.25 136 ILE A C 1
ATOM 1075 O O . ILE A 1 136 ? -5.098 7.332 0.360 1.00 96.25 136 ILE A O 1
ATOM 1079 N N . THR A 1 137 ? -7.320 7.439 0.057 1.00 97.25 137 THR A N 1
ATOM 1080 C CA . THR A 1 137 ? -7.412 8.890 0.252 1.00 97.25 137 THR A CA 1
ATOM 1081 C C . THR A 1 137 ? -7.057 9.279 1.685 1.00 97.25 137 THR A C 1
ATOM 1083 O O . THR A 1 137 ? -6.194 10.137 1.860 1.00 97.25 137 THR A O 1
ATOM 1086 N N . ALA A 1 138 ? -7.641 8.613 2.684 1.00 97.19 138 ALA A N 1
ATOM 1087 C CA . ALA A 1 138 ? -7.381 8.876 4.100 1.00 97.19 138 ALA A CA 1
ATOM 1088 C C . ALA A 1 138 ? -5.893 8.686 4.451 1.00 97.19 138 ALA A C 1
ATOM 1090 O O . ALA A 1 138 ? -5.228 9.618 4.901 1.00 97.19 138 ALA A O 1
ATOM 1091 N N . VAL A 1 139 ? -5.307 7.529 4.110 1.00 96.69 139 VAL A N 1
ATOM 1092 C CA . VAL A 1 139 ? -3.888 7.244 4.417 1.00 96.69 139 VAL A CA 1
ATOM 1093 C C . VAL A 1 139 ? -2.915 8.111 3.614 1.00 96.69 139 VAL A C 1
ATOM 1095 O O . VAL A 1 139 ? -1.770 8.320 4.012 1.00 96.69 139 VAL A O 1
ATOM 1098 N N . ARG A 1 140 ? -3.330 8.644 2.457 1.00 95.25 140 ARG A N 1
ATOM 1099 C CA . ARG A 1 140 ? -2.521 9.622 1.716 1.00 95.25 140 ARG A CA 1
ATOM 1100 C C . ARG A 1 140 ? -2.454 10.964 2.426 1.00 95.25 140 ARG A C 1
ATOM 1102 O O . ARG A 1 140 ? -1.402 11.592 2.346 1.00 95.25 140 ARG A O 1
ATOM 1109 N N . LYS A 1 141 ? -3.539 11.365 3.085 1.00 96.19 141 LYS A N 1
ATOM 1110 C CA . LYS A 1 141 ? -3.633 12.600 3.868 1.00 96.19 141 LYS A CA 1
ATOM 1111 C C . LYS A 1 141 ? -3.084 12.463 5.291 1.00 96.19 141 LYS A C 1
ATOM 1113 O O . LYS A 1 141 ? -2.918 13.476 5.954 1.00 96.19 141 LYS A O 1
ATOM 1118 N N . GLY A 1 142 ? -2.782 11.242 5.738 1.00 94.00 142 GLY A N 1
ATOM 1119 C CA . GLY A 1 142 ? -2.364 10.980 7.119 1.00 94.00 142 GLY A CA 1
ATOM 1120 C C . GLY A 1 142 ? -3.528 11.003 8.114 1.00 94.00 142 GLY A C 1
ATOM 1121 O O . GLY A 1 142 ? -3.307 11.159 9.307 1.00 94.00 142 GLY A O 1
ATOM 1122 N N . GLU A 1 143 ? -4.761 10.865 7.627 1.00 95.81 143 GLU A N 1
ATOM 1123 C CA . GLU A 1 143 ? -5.969 10.813 8.452 1.00 95.81 143 GLU A CA 1
ATOM 1124 C C . GLU A 1 143 ? -6.200 9.386 8.974 1.00 95.81 143 GLU A C 1
ATOM 1126 O O . GLU A 1 143 ? -5.856 8.410 8.298 1.00 95.81 143 GLU A O 1
ATOM 1131 N N . ASP A 1 144 ? -6.823 9.247 10.151 1.00 95.12 144 ASP A N 1
ATOM 1132 C CA . ASP A 1 144 ? -7.240 7.938 10.663 1.00 95.12 144 ASP A CA 1
ATOM 1133 C C . ASP A 1 144 ? -8.482 7.438 9.892 1.00 95.12 144 ASP A C 1
ATOM 1135 O O . ASP A 1 144 ? -9.550 8.056 9.982 1.00 95.12 144 ASP A O 1
ATOM 1139 N N . PRO A 1 145 ? -8.397 6.314 9.148 1.00 96.06 145 PRO A N 1
ATOM 1140 C CA . PRO A 1 145 ? -9.535 5.748 8.428 1.00 96.06 145 PRO A CA 1
ATOM 1141 C C . PRO A 1 145 ? -10.723 5.397 9.332 1.00 96.06 145 PRO A C 1
ATOM 1143 O O . PRO A 1 145 ? -11.856 5.371 8.851 1.00 96.06 145 PRO A O 1
ATOM 1146 N N . PHE A 1 146 ? -10.496 5.129 10.622 1.00 96.25 146 PHE A N 1
ATOM 1147 C CA . PHE A 1 146 ? -11.567 4.856 11.579 1.00 96.25 146 PHE A CA 1
ATOM 1148 C C . PHE A 1 146 ? -12.313 6.115 12.042 1.00 96.25 146 PHE A C 1
ATOM 1150 O O . PHE A 1 146 ? -13.408 5.994 12.590 1.00 96.25 146 PHE A O 1
ATOM 1157 N N . GLU A 1 147 ? -11.789 7.302 11.763 1.00 96.00 147 GLU A N 1
ATOM 1158 C CA . GLU A 1 147 ? -12.455 8.571 12.063 1.00 96.00 147 GLU A CA 1
ATOM 1159 C C . GLU A 1 147 ? -13.127 9.142 10.810 1.00 96.00 147 GLU A C 1
ATOM 1161 O O . GLU A 1 147 ? -14.294 9.526 10.837 1.00 96.00 147 GLU A O 1
ATOM 1166 N N . VAL A 1 148 ? -12.427 9.138 9.668 1.00 96.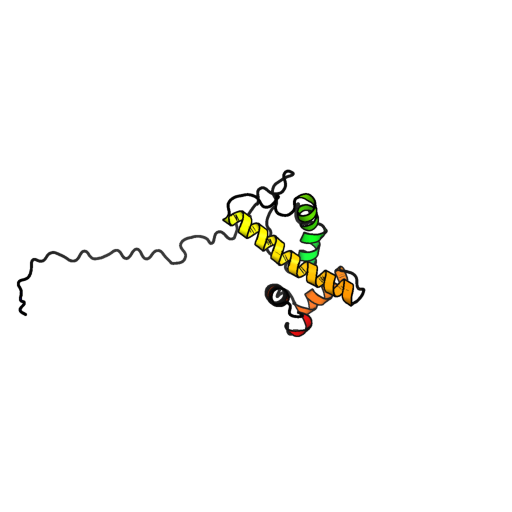94 148 VAL A N 1
ATOM 1167 C CA . VAL A 1 148 ? -12.898 9.842 8.458 1.00 96.94 148 VAL A CA 1
ATOM 1168 C C . VAL A 1 148 ? -13.777 9.005 7.530 1.00 96.94 148 VAL A C 1
ATOM 1170 O O . VAL A 1 148 ? -14.480 9.559 6.683 1.00 96.94 148 VAL A O 1
ATOM 1173 N N . ILE A 1 149 ? -13.747 7.672 7.639 1.00 95.06 149 ILE A N 1
ATOM 1174 C CA . ILE A 1 149 ? -14.592 6.800 6.815 1.00 95.06 149 ILE A CA 1
ATOM 1175 C C . ILE A 1 149 ? -15.848 6.439 7.615 1.00 95.06 149 ILE A C 1
ATOM 1177 O O . ILE A 1 149 ? -15.743 5.745 8.631 1.00 95.06 149 ILE A O 1
ATOM 1181 N N . PRO A 1 150 ? -17.050 6.844 7.170 1.00 92.44 150 PRO A N 1
ATOM 1182 C CA . PRO A 1 150 ? -18.276 6.481 7.862 1.00 92.44 150 PRO A CA 1
ATOM 1183 C C . PRO A 1 150 ? -18.519 4.975 7.746 1.00 92.44 150 PRO A C 1
ATOM 1185 O O . PRO A 1 150 ? -18.353 4.392 6.661 1.00 92.44 150 PRO A O 1
ATOM 1188 N N . LYS A 1 151 ? -18.921 4.363 8.867 1.00 90.56 151 LYS A N 1
ATOM 1189 C CA . LYS A 1 151 ? -19.451 2.996 8.885 1.00 90.56 151 LYS A CA 1
ATOM 1190 C C . LYS A 1 151 ? -20.741 2.946 8.066 1.00 90.56 151 LYS A C 1
ATOM 1192 O O . LYS A 1 151 ? -21.442 3.951 7.947 1.00 90.56 151 LYS A O 1
ATOM 1197 N N . ARG A 1 152 ? -20.988 1.793 7.464 1.00 83.94 152 ARG A N 1
ATOM 1198 C CA . ARG A 1 152 ? -22.260 1.484 6.817 1.00 83.94 152 ARG A CA 1
ATOM 1199 C C . ARG A 1 152 ? -23.179 0.765 7.783 1.00 83.94 152 ARG A C 1
ATOM 1201 O O . ARG A 1 152 ? -22.637 0.128 8.713 1.00 83.94 152 ARG A O 1
#

Sequence (152 aa):
TPNITSTPTKSPPSSSSSSSRPRYSTPRHTTLPRYASGPPSGPFRFHRMGRTVLDVWTEYKHGKKGNPAIEALERQYATGWRTGTLREIKYASNYVGVRQKVVNKVEEICAREGIAPEEACRRLDERVDGRMQMLITAVRKGEDPFEVIPKR

Organism: Trichoderma harzianum (NCBI:txid5544)

InterPro domains:
  IPR022210 Transcription activator GCR1-like domain [PF12550] (44-126)
  IPR052146 High-osmolarity-induced transcription [PTHR37784] (5-125)